Protein AF-A0A920UPG9-F1 (afdb_monomer_lite)

Structure (mmCIF, N/CA/C/O backbone):
data_AF-A0A920UPG9-F1
#
_entry.id   AF-A0A920UPG9-F1
#
loop_
_atom_site.group_PDB
_atom_site.id
_atom_site.type_symbol
_atom_site.label_atom_id
_atom_site.label_alt_id
_atom_site.label_comp_id
_atom_site.label_asym_id
_atom_site.label_entity_id
_atom_site.label_seq_id
_atom_site.pdbx_PDB_ins_code
_atom_site.Cartn_x
_atom_site.Cartn_y
_atom_site.Cartn_z
_atom_site.occupancy
_atom_site.B_iso_or_equiv
_atom_site.auth_seq_id
_atom_site.auth_comp_id
_atom_site.auth_asym_id
_atom_site.auth_atom_id
_atom_site.pdbx_PDB_model_num
ATOM 1 N N . MET A 1 1 ? -15.488 5.443 19.095 1.00 67.06 1 MET A N 1
ATOM 2 C CA . MET A 1 1 ? -15.939 5.144 17.712 1.00 67.06 1 MET A CA 1
ATOM 3 C C . MET A 1 1 ? -15.603 3.713 17.278 1.00 67.06 1 MET A C 1
ATOM 5 O O . MET A 1 1 ? -16.494 3.034 16.787 1.00 67.06 1 MET A O 1
ATOM 9 N N . MET A 1 2 ? -14.382 3.208 17.510 1.00 76.25 2 MET A N 1
ATOM 10 C CA . MET A 1 2 ? -13.981 1.847 17.092 1.00 76.25 2 MET A CA 1
ATOM 11 C C . MET A 1 2 ? -14.755 0.696 17.765 1.00 76.25 2 MET A C 1
ATOM 13 O O . MET A 1 2 ? -14.985 -0.333 17.136 1.00 76.25 2 MET A O 1
ATOM 17 N N . SER A 1 3 ? -15.242 0.883 18.997 1.00 76.38 3 SER A N 1
ATOM 18 C CA . SER A 1 3 ? -16.119 -0.082 19.682 1.00 76.38 3 SER A CA 1
ATOM 19 C C . SER A 1 3 ? -17.433 -0.346 18.929 1.00 76.38 3 SER A C 1
ATOM 21 O O . SER A 1 3 ? -17.934 -1.468 18.928 1.00 76.38 3 SER A O 1
ATOM 23 N N . SER A 1 4 ? -17.966 0.657 18.226 1.00 82.12 4 SER A N 1
ATOM 24 C CA . SER A 1 4 ? -19.154 0.509 17.376 1.00 82.12 4 SER A CA 1
ATOM 25 C C . SER A 1 4 ? -18.835 -0.190 16.051 1.00 82.12 4 SER A C 1
ATOM 27 O O . SER A 1 4 ? -19.643 -0.983 15.575 1.00 82.12 4 SER A O 1
ATOM 29 N N . VAL A 1 5 ? -17.645 0.045 15.484 1.00 84.00 5 VAL A N 1
ATOM 30 C CA . VAL A 1 5 ? -17.182 -0.587 14.232 1.00 84.00 5 VAL A CA 1
ATOM 31 C C . VAL A 1 5 ? -17.018 -2.103 14.395 1.00 84.00 5 VAL A C 1
ATOM 33 O O . VAL A 1 5 ? -17.333 -2.851 13.472 1.00 84.00 5 VAL A O 1
ATOM 36 N N . GLY A 1 6 ? -16.633 -2.579 15.586 1.00 83.88 6 GLY A N 1
ATOM 37 C CA . GLY A 1 6 ? -16.538 -4.014 15.888 1.00 83.88 6 GLY A CA 1
ATOM 38 C C . GLY A 1 6 ? -17.844 -4.788 15.655 1.00 83.88 6 GLY A C 1
ATOM 39 O O . GLY A 1 6 ? -17.812 -5.927 15.190 1.00 83.88 6 GLY A O 1
ATOM 40 N N . LYS A 1 7 ? -19.009 -4.153 15.863 1.00 89.00 7 LYS A N 1
ATOM 41 C CA . LYS A 1 7 ? -20.328 -4.764 15.606 1.00 89.00 7 LYS A CA 1
ATOM 42 C C . LYS A 1 7 ? -20.573 -5.053 14.116 1.00 89.00 7 LYS A C 1
ATOM 44 O O . LYS A 1 7 ? -21.348 -5.947 13.787 1.00 89.00 7 LYS A O 1
ATOM 49 N N . LEU A 1 8 ? -19.891 -4.342 13.215 1.00 89.69 8 LEU A N 1
ATOM 50 C CA . LEU A 1 8 ? -19.985 -4.516 11.759 1.00 89.69 8 LEU A CA 1
ATOM 51 C C . LEU A 1 8 ? -19.007 -5.567 11.207 1.00 89.69 8 LEU A C 1
ATOM 53 O O . LEU A 1 8 ? -18.974 -5.798 9.994 1.00 89.69 8 LEU A O 1
ATOM 57 N N . GLY A 1 9 ? -18.238 -6.241 12.070 1.00 88.56 9 GLY A N 1
ATOM 58 C CA . GLY A 1 9 ? -17.192 -7.187 11.668 1.00 88.56 9 GLY A CA 1
ATOM 59 C C . GLY A 1 9 ? -17.675 -8.301 10.731 1.00 88.56 9 GLY A C 1
ATOM 60 O O . GLY A 1 9 ? -16.965 -8.657 9.792 1.00 88.56 9 GLY A O 1
ATOM 61 N N . ARG A 1 10 ? -18.917 -8.790 10.893 1.00 89.69 10 ARG A N 1
ATOM 62 C CA . ARG A 1 10 ? -19.497 -9.835 10.021 1.00 89.69 10 ARG A CA 1
ATOM 63 C C . ARG A 1 10 ? -19.591 -9.402 8.549 1.00 89.69 10 ARG A C 1
ATOM 65 O O . ARG A 1 10 ? -19.479 -10.247 7.665 1.00 89.69 10 ARG A O 1
ATOM 72 N N . VAL A 1 11 ? -19.794 -8.109 8.288 1.00 92.12 11 VAL A N 1
ATOM 73 C CA . VAL A 1 11 ? -19.935 -7.553 6.932 1.00 92.12 11 VAL A CA 1
ATOM 74 C C . VAL A 1 11 ? -18.595 -7.035 6.420 1.00 92.12 11 VAL A C 1
ATOM 76 O O . VAL A 1 11 ? -18.164 -7.411 5.331 1.00 92.12 11 VAL A O 1
ATOM 79 N N . LEU A 1 12 ? -17.922 -6.195 7.210 1.00 91.12 12 LEU A N 1
ATOM 80 C CA . LEU A 1 12 ? -16.679 -5.541 6.797 1.00 91.12 12 LEU A CA 1
ATOM 81 C C . LEU A 1 12 ? -15.515 -6.529 6.682 1.00 91.12 12 LEU A C 1
ATOM 83 O O . LEU A 1 12 ? -14.724 -6.418 5.749 1.00 91.12 12 LEU A O 1
ATOM 87 N N . GLY A 1 13 ? -15.448 -7.531 7.565 1.00 87.62 13 GLY A N 1
ATOM 88 C CA . GLY A 1 13 ? -14.396 -8.549 7.544 1.00 87.62 13 GLY A CA 1
ATOM 89 C C . GLY A 1 13 ? -14.419 -9.393 6.269 1.00 87.62 13 GLY A C 1
ATOM 90 O O . GLY A 1 13 ? -13.390 -9.551 5.623 1.00 87.62 13 GLY A O 1
ATOM 91 N N . ARG A 1 14 ? -15.602 -9.852 5.833 1.00 90.56 14 ARG A N 1
ATOM 92 C CA . ARG A 1 14 ? -15.750 -10.656 4.600 1.00 90.56 14 ARG A CA 1
ATOM 93 C C . ARG A 1 14 ? -15.355 -9.901 3.331 1.00 90.56 14 ARG A C 1
ATOM 95 O O . ARG A 1 14 ? -14.962 -10.527 2.356 1.00 90.56 14 ARG A O 1
ATOM 102 N N . LYS A 1 15 ? -15.478 -8.571 3.340 1.00 89.62 15 LYS A N 1
ATOM 103 C CA . LYS A 1 15 ? -15.110 -7.699 2.216 1.00 89.62 15 LYS A CA 1
ATOM 104 C C . LYS A 1 15 ? -13.683 -7.148 2.314 1.00 89.62 15 LYS A C 1
ATOM 106 O O . LYS A 1 15 ? -13.283 -6.399 1.432 1.00 89.62 15 LYS A O 1
ATOM 111 N N . GLY A 1 16 ? -12.943 -7.456 3.383 1.00 84.75 16 GLY A N 1
ATOM 112 C CA . GLY A 1 16 ? -11.616 -6.878 3.623 1.00 84.75 16 GLY A CA 1
ATOM 113 C C . GLY A 1 16 ? -11.628 -5.364 3.878 1.00 84.75 16 GLY A C 1
ATOM 114 O O . GLY A 1 16 ? -10.606 -4.713 3.714 1.00 84.75 16 GLY A O 1
ATOM 115 N N . LEU A 1 17 ? -12.772 -4.792 4.273 1.00 86.94 17 LEU A N 1
ATOM 116 C CA . LEU A 1 17 ? -12.959 -3.347 4.487 1.00 86.94 17 LEU A CA 1
ATOM 117 C C . LEU A 1 17 ? -12.839 -2.939 5.962 1.00 86.94 17 LEU A C 1
ATOM 119 O O . LEU A 1 17 ? -13.224 -1.836 6.345 1.00 86.94 17 LEU A O 1
ATOM 123 N N . MET A 1 18 ? -12.383 -3.849 6.820 1.00 89.88 18 MET A N 1
ATOM 124 C CA . MET A 1 18 ? -12.259 -3.576 8.246 1.00 89.88 18 MET A CA 1
ATOM 125 C C . MET A 1 18 ? -11.094 -2.601 8.497 1.00 89.88 18 MET A C 1
ATOM 127 O O . MET A 1 18 ? -9.980 -2.894 8.060 1.00 89.88 18 MET A O 1
ATOM 131 N N . PRO A 1 19 ? -11.309 -1.471 9.202 1.00 87.19 19 PRO A N 1
ATOM 132 C CA . PRO A 1 19 ? -10.227 -0.541 9.512 1.00 87.19 19 PRO A CA 1
ATOM 133 C C . PRO A 1 19 ? -9.154 -1.209 10.376 1.00 87.19 19 PRO A C 1
ATOM 135 O O . PRO A 1 19 ? -9.466 -1.894 11.353 1.00 87.19 19 PRO A O 1
ATOM 138 N N . ASN A 1 20 ? -7.892 -0.988 10.030 1.00 82.69 20 ASN A N 1
ATOM 139 C CA . ASN A 1 20 ? -6.729 -1.589 10.666 1.00 82.69 20 ASN A CA 1
ATOM 140 C C . ASN A 1 20 ? -5.672 -0.506 10.979 1.00 82.69 20 ASN A C 1
ATOM 142 O O . ASN A 1 20 ? -5.202 0.169 10.059 1.00 82.69 20 ASN A O 1
ATOM 146 N N . PRO A 1 21 ? -5.251 -0.343 12.251 1.00 80.38 21 PRO A N 1
ATOM 147 C CA . PRO A 1 21 ? -4.175 0.582 12.615 1.00 80.38 21 PRO A CA 1
ATOM 148 C C . PRO A 1 21 ? -2.857 0.278 11.898 1.00 80.38 21 PRO A C 1
ATOM 150 O O . PRO A 1 21 ? -2.134 1.196 11.523 1.00 80.38 21 PRO A O 1
ATOM 153 N N . LYS A 1 22 ? -2.575 -1.007 11.648 1.00 75.06 22 LYS A N 1
ATOM 154 C CA . LYS A 1 22 ? -1.375 -1.462 10.931 1.00 75.06 22 LYS A CA 1
ATOM 155 C C . LYS A 1 22 ? -1.366 -0.988 9.487 1.00 75.06 22 LYS A C 1
ATOM 157 O O . LYS A 1 22 ? -0.302 -0.674 8.976 1.00 75.06 22 LYS A O 1
ATOM 162 N N . SER A 1 23 ? -2.552 -0.899 8.881 1.00 73.88 23 SER A N 1
ATOM 163 C CA . SER A 1 23 ? -2.702 -0.428 7.509 1.00 73.88 23 SER A CA 1
ATOM 164 C C . SER A 1 23 ? -2.838 1.094 7.395 1.00 73.88 23 SER A C 1
ATOM 166 O O . SER A 1 23 ? -3.207 1.608 6.341 1.00 73.88 23 SER A O 1
ATOM 168 N N . GLY A 1 24 ? -2.640 1.834 8.495 1.00 76.88 24 GLY A N 1
ATOM 169 C CA . GLY A 1 24 ? -2.771 3.293 8.533 1.00 76.88 24 GLY A CA 1
ATOM 170 C C . GLY A 1 24 ? -4.192 3.816 8.286 1.00 76.88 24 GLY A C 1
ATOM 171 O O . GLY A 1 24 ? -4.365 5.003 8.038 1.00 76.88 24 GLY A O 1
ATOM 172 N N . THR A 1 25 ? -5.216 2.957 8.344 1.00 82.44 25 THR A N 1
ATOM 173 C CA . THR A 1 25 ? -6.624 3.347 8.101 1.0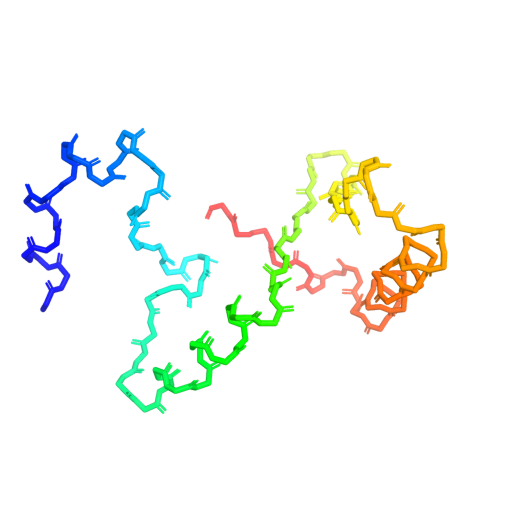0 82.44 25 THR A CA 1
ATOM 174 C C . THR A 1 25 ? -7.355 3.783 9.372 1.00 82.44 25 THR A C 1
ATOM 176 O O . THR A 1 25 ? -8.459 4.320 9.305 1.00 82.44 25 THR A O 1
ATOM 179 N N . VAL A 1 26 ? -6.729 3.586 10.535 1.00 87.69 26 VAL A N 1
ATOM 180 C CA . VAL A 1 26 ? -7.162 4.138 11.822 1.00 87.69 26 VAL A CA 1
ATOM 181 C C . VAL A 1 26 ? -6.160 5.218 12.208 1.00 87.69 26 VAL A C 1
ATOM 183 O O . VAL A 1 26 ? -5.054 4.912 12.650 1.00 87.69 26 VAL A O 1
ATOM 186 N N . VAL A 1 27 ? -6.542 6.475 12.005 1.00 87.31 27 VAL A N 1
ATOM 187 C CA . VAL A 1 27 ? -5.717 7.650 12.306 1.00 87.31 27 VAL A CA 1
ATOM 188 C C . VAL A 1 27 ? -6.408 8.550 13.321 1.00 87.31 27 VAL A C 1
ATOM 190 O O . VAL A 1 27 ? -7.629 8.498 13.484 1.00 87.31 27 VAL A O 1
ATOM 193 N N . ASN A 1 28 ? -5.622 9.385 13.998 1.00 89.19 28 ASN A N 1
ATOM 194 C CA . ASN A 1 28 ? -6.158 10.440 14.850 1.00 89.19 28 ASN A CA 1
ATOM 195 C C . ASN A 1 28 ? -6.919 11.479 14.009 1.00 89.19 28 ASN A C 1
ATOM 197 O O . ASN A 1 28 ? -6.693 11.614 12.802 1.00 89.19 28 ASN A O 1
ATOM 201 N N . GLN A 1 29 ? -7.831 12.205 14.656 1.00 85.19 29 GLN A N 1
ATOM 202 C CA . GLN A 1 29 ? -8.770 13.125 14.004 1.00 85.19 29 GLN A CA 1
ATOM 203 C C . GLN A 1 29 ? -8.071 14.176 13.116 1.00 85.19 29 GLN A C 1
ATOM 205 O O . GLN A 1 29 ? -8.560 14.513 12.041 1.00 85.19 29 GLN A O 1
ATOM 210 N N . ASP A 1 30 ? -6.903 14.648 13.546 1.00 89.38 30 ASP A N 1
ATOM 211 C CA . ASP A 1 30 ? -6.038 15.625 12.878 1.00 89.38 30 ASP A CA 1
ATOM 212 C C . ASP A 1 30 ? -5.407 15.105 11.573 1.00 89.38 30 ASP A C 1
ATOM 214 O O . ASP A 1 30 ? -5.075 15.892 10.688 1.00 89.38 30 ASP A O 1
ATOM 218 N N . ARG A 1 31 ? -5.291 13.781 11.402 1.00 85.56 31 ARG A N 1
ATOM 219 C CA . ARG A 1 31 ? -4.635 13.137 10.247 1.00 85.56 31 ARG A CA 1
ATOM 220 C C . ARG A 1 31 ? -5.601 12.510 9.241 1.00 85.56 31 ARG A C 1
ATOM 222 O O . ARG A 1 31 ? -5.164 11.846 8.304 1.00 85.56 31 ARG A O 1
ATOM 229 N N . ILE A 1 32 ? -6.909 12.719 9.392 1.00 88.50 32 ILE A N 1
ATOM 230 C CA . ILE A 1 32 ? -7.917 12.133 8.490 1.00 88.50 32 ILE A CA 1
ATOM 231 C C . ILE A 1 32 ? -7.730 12.630 7.049 1.00 88.50 32 ILE A C 1
ATOM 233 O O . ILE A 1 32 ? -7.755 11.835 6.112 1.00 88.50 32 ILE A O 1
ATOM 237 N N . SER A 1 33 ? -7.509 13.935 6.860 1.00 88.88 33 SER A N 1
ATOM 238 C CA . SER A 1 33 ? -7.376 14.530 5.521 1.00 88.88 33 SER A CA 1
ATOM 239 C C . SER A 1 33 ? -6.158 13.989 4.762 1.00 88.88 33 SER A C 1
ATOM 241 O O . SER A 1 33 ? -6.269 13.580 3.602 1.00 88.88 33 SER A O 1
ATOM 243 N N . SER A 1 34 ? -5.004 13.910 5.433 1.00 86.31 34 SER A N 1
ATOM 244 C CA . SER A 1 34 ? -3.785 13.348 4.847 1.00 86.31 34 SER A CA 1
ATOM 245 C C . SER A 1 34 ? -3.936 11.858 4.552 1.00 86.31 34 SER A C 1
ATOM 247 O O . SER A 1 34 ? -3.625 11.443 3.439 1.00 86.31 34 SER A O 1
ATOM 249 N N . ALA A 1 35 ? -4.520 11.078 5.466 1.00 83.50 35 ALA A N 1
ATOM 250 C CA . ALA A 1 35 ? -4.768 9.652 5.248 1.00 83.50 35 ALA A CA 1
ATOM 251 C C . ALA A 1 35 ? -5.675 9.385 4.033 1.00 83.50 35 ALA A C 1
ATOM 253 O O . ALA A 1 35 ? -5.409 8.475 3.249 1.00 83.50 35 ALA A O 1
ATOM 254 N N . ILE A 1 36 ? -6.718 10.199 3.824 1.00 86.19 36 ILE A N 1
ATOM 255 C CA . ILE A 1 36 ? -7.581 10.097 2.636 1.00 86.19 36 ILE A CA 1
ATOM 256 C C . ILE A 1 36 ? -6.797 10.433 1.361 1.00 86.19 36 ILE A C 1
ATOM 258 O O . ILE A 1 36 ? -6.945 9.744 0.352 1.00 86.19 36 ILE A O 1
ATOM 262 N N . SER A 1 37 ? -5.976 11.486 1.390 1.00 86.25 37 SER A N 1
ATOM 263 C CA . SER A 1 37 ? -5.150 11.893 0.247 1.00 86.25 37 SER A CA 1
ATOM 264 C C . SER A 1 37 ? -4.141 10.807 -0.136 1.00 86.25 37 SER A C 1
ATOM 266 O O . SER A 1 37 ? -4.063 10.417 -1.299 1.00 86.25 37 SER A O 1
ATOM 268 N N . GLU A 1 38 ? -3.431 10.251 0.845 1.00 81.38 38 GLU A N 1
ATOM 269 C CA . GLU A 1 38 ? -2.473 9.158 0.652 1.00 81.38 38 GLU A CA 1
ATOM 270 C C . GLU A 1 38 ? -3.152 7.882 0.141 1.00 81.38 38 GLU A C 1
ATOM 272 O O . GLU A 1 38 ? -2.660 7.250 -0.793 1.00 81.38 38 GLU A O 1
ATOM 277 N N . ALA A 1 39 ? -4.320 7.531 0.686 1.00 79.06 39 ALA A N 1
ATOM 278 C CA . ALA A 1 39 ? -5.089 6.383 0.215 1.00 79.06 39 ALA A CA 1
ATOM 279 C C . ALA A 1 39 ? -5.531 6.549 -1.249 1.00 79.06 39 ALA A C 1
ATOM 281 O O . ALA A 1 39 ? -5.421 5.609 -2.036 1.00 79.06 39 ALA A O 1
ATOM 282 N N . LYS A 1 40 ? -5.976 7.750 -1.646 1.00 78.62 40 LYS A N 1
ATOM 283 C CA . LYS A 1 40 ? -6.357 8.050 -3.039 1.00 78.62 40 LYS A CA 1
ATOM 284 C C . LYS A 1 40 ? -5.181 7.992 -4.012 1.00 78.62 40 LYS A C 1
ATOM 286 O O . LYS A 1 40 ? -5.391 7.664 -5.174 1.00 78.62 40 LYS A O 1
ATOM 291 N N . LYS A 1 41 ? -3.967 8.289 -3.545 1.00 77.00 41 LYS A N 1
ATOM 292 C CA . LYS A 1 41 ? -2.735 8.210 -4.343 1.00 77.00 41 LYS A CA 1
ATOM 293 C C . LYS A 1 41 ? -2.211 6.781 -4.527 1.00 77.00 41 LYS A C 1
ATOM 295 O O . LYS A 1 41 ? -1.200 6.604 -5.189 1.00 77.00 41 LYS A O 1
ATOM 300 N N . GLY A 1 42 ? -2.891 5.767 -3.983 1.00 69.88 42 GLY A N 1
ATOM 301 C CA . GLY A 1 42 ? -2.512 4.369 -4.186 1.00 69.88 42 GLY A CA 1
ATOM 302 C C . GLY A 1 42 ? -1.379 3.910 -3.272 1.00 69.88 42 GLY A C 1
ATOM 303 O O . GLY A 1 42 ? -0.456 3.245 -3.727 1.00 69.88 42 GLY A O 1
ATOM 304 N N . ARG A 1 43 ? -1.441 4.257 -1.980 1.00 70.56 43 ARG A N 1
ATOM 305 C CA . ARG A 1 43 ? -0.492 3.778 -0.962 1.00 70.56 43 ARG A CA 1
ATOM 306 C C . ARG A 1 43 ? -0.389 2.244 -0.983 1.00 70.56 43 ARG A C 1
ATOM 308 O O . ARG A 1 43 ? -1.375 1.555 -0.725 1.00 70.56 43 ARG A O 1
ATOM 315 N N . VAL A 1 44 ? 0.815 1.732 -1.239 1.00 70.94 44 VAL A N 1
ATOM 316 C CA . VAL A 1 44 ? 1.148 0.301 -1.173 1.00 70.94 44 VAL A CA 1
ATOM 317 C C . VAL A 1 44 ? 1.958 0.039 0.091 1.00 70.94 44 VAL A C 1
ATOM 319 O O . VAL A 1 44 ? 2.925 0.740 0.377 1.00 70.94 44 VAL A O 1
ATOM 322 N N . GLU A 1 45 ? 1.555 -0.968 0.860 1.00 71.94 45 GLU A N 1
ATOM 323 C CA . GLU A 1 45 ? 2.303 -1.434 2.026 1.00 71.94 45 GLU A CA 1
ATOM 324 C C . GLU A 1 45 ? 3.071 -2.703 1.672 1.00 71.94 45 GLU A C 1
ATOM 326 O O . GLU A 1 45 ? 2.508 -3.633 1.094 1.00 71.94 45 GLU A O 1
ATOM 331 N N . TYR A 1 46 ? 4.342 -2.754 2.057 1.00 74.62 46 TYR A N 1
ATOM 332 C CA . TYR A 1 46 ? 5.201 -3.917 1.879 1.00 74.62 46 TYR A CA 1
ATOM 333 C C . TYR A 1 46 ? 5.858 -4.304 3.202 1.00 74.62 4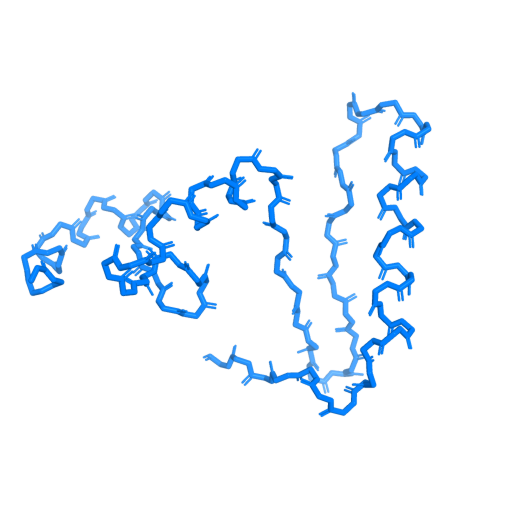6 TYR A C 1
ATOM 335 O O . TYR A 1 46 ? 6.071 -3.473 4.085 1.00 74.62 46 TYR A O 1
ATOM 343 N N . ARG A 1 47 ? 6.117 -5.602 3.365 1.00 73.69 47 ARG A N 1
ATOM 344 C CA . ARG A 1 47 ? 6.743 -6.190 4.554 1.00 73.69 47 ARG A CA 1
ATOM 345 C C . ARG A 1 47 ? 7.768 -7.229 4.114 1.00 73.69 47 ARG A C 1
ATOM 347 O O . ARG A 1 47 ? 7.595 -7.856 3.071 1.00 73.69 47 ARG A O 1
ATOM 354 N N . LEU A 1 48 ? 8.801 -7.402 4.933 1.00 79.75 48 LEU A N 1
ATOM 355 C CA . LEU A 1 48 ? 9.750 -8.502 4.804 1.00 79.75 48 LEU A CA 1
ATOM 356 C C . LEU A 1 48 ? 9.069 -9.808 5.213 1.00 79.75 48 LEU A C 1
ATOM 358 O O . LEU A 1 48 ? 8.397 -9.874 6.249 1.00 79.75 48 LEU A O 1
ATOM 362 N N . ASP A 1 49 ? 9.242 -10.842 4.401 1.00 82.88 49 ASP A N 1
ATOM 363 C CA . ASP A 1 49 ? 8.926 -12.199 4.818 1.00 82.88 49 ASP A CA 1
ATOM 364 C C . ASP A 1 49 ? 10.034 -12.783 5.715 1.00 82.88 49 ASP A C 1
ATOM 366 O O . ASP A 1 49 ? 11.028 -12.134 6.045 1.00 82.88 49 ASP A O 1
ATOM 370 N N . ARG A 1 50 ? 9.856 -14.036 6.144 1.00 82.25 50 ARG A N 1
ATOM 371 C CA . ARG A 1 50 ? 10.814 -14.714 7.034 1.00 82.25 50 ARG A CA 1
ATOM 372 C C . ARG A 1 50 ? 12.175 -14.980 6.385 1.00 82.25 50 ARG A C 1
ATOM 374 O O . ARG A 1 50 ? 13.127 -15.244 7.110 1.00 82.25 50 ARG A O 1
ATOM 381 N N . LEU A 1 51 ? 12.250 -14.955 5.057 1.00 88.69 51 LEU A N 1
ATOM 382 C CA . LEU A 1 51 ? 13.472 -15.154 4.281 1.00 88.69 51 LEU A CA 1
ATOM 383 C C . LEU A 1 51 ? 14.142 -13.820 3.925 1.00 88.69 51 LEU A C 1
ATOM 385 O O . LEU A 1 51 ? 15.172 -13.818 3.258 1.00 88.69 51 LEU A O 1
ATOM 389 N N . GLY A 1 52 ? 13.575 -12.693 4.368 1.00 82.06 52 GLY A N 1
ATOM 390 C CA . GLY A 1 52 ? 14.075 -11.363 4.045 1.00 82.06 52 GLY A CA 1
ATOM 391 C C . GLY A 1 52 ? 13.697 -10.890 2.639 1.00 82.06 52 GLY A C 1
ATOM 392 O O . GLY A 1 52 ? 14.322 -9.966 2.126 1.00 82.06 52 GLY A O 1
ATOM 393 N N . ILE A 1 53 ? 12.686 -11.494 2.008 1.00 84.75 53 ILE A N 1
ATOM 394 C CA . ILE A 1 53 ? 12.196 -11.089 0.688 1.00 84.75 53 ILE A CA 1
ATOM 395 C C . ILE A 1 53 ? 11.058 -10.082 0.862 1.00 84.75 53 ILE A C 1
ATOM 397 O O . ILE A 1 53 ? 10.145 -10.263 1.673 1.00 84.75 53 ILE A O 1
ATOM 401 N N . VAL A 1 54 ? 11.114 -9.008 0.077 1.00 84.94 54 VAL A N 1
ATOM 402 C CA . VAL A 1 54 ? 10.077 -7.977 0.018 1.00 84.94 54 VAL A CA 1
ATOM 403 C C . VAL A 1 54 ? 9.173 -8.247 -1.182 1.00 84.94 54 VAL A C 1
ATOM 405 O O . VAL A 1 54 ? 9.625 -8.262 -2.323 1.00 84.94 54 VAL A O 1
ATOM 408 N N . HIS A 1 55 ? 7.880 -8.439 -0.922 1.00 84.06 55 HIS A N 1
ATOM 409 C CA . HIS A 1 55 ? 6.868 -8.666 -1.958 1.00 84.06 55 HIS A CA 1
ATOM 410 C C . HIS A 1 55 ? 6.061 -7.384 -2.181 1.00 84.06 55 HIS A C 1
ATOM 412 O O . HIS A 1 55 ? 5.373 -6.927 -1.266 1.00 84.06 55 HIS A O 1
ATOM 418 N N . VAL A 1 56 ? 6.126 -6.808 -3.387 1.00 85.19 56 VAL A N 1
ATOM 419 C CA . VAL A 1 56 ? 5.401 -5.574 -3.749 1.00 85.19 56 VAL A CA 1
ATOM 420 C C . VAL A 1 56 ? 4.756 -5.727 -5.118 1.00 85.19 56 VAL A C 1
ATOM 422 O O . VAL A 1 56 ? 5.420 -6.075 -6.090 1.00 85.19 56 VAL A O 1
ATOM 425 N N . ALA A 1 57 ? 3.461 -5.429 -5.210 1.00 85.94 57 ALA A N 1
ATOM 426 C CA . ALA A 1 57 ? 2.785 -5.304 -6.494 1.00 85.94 57 ALA A CA 1
ATOM 427 C C . ALA A 1 57 ? 2.964 -3.875 -7.032 1.00 85.94 57 ALA A C 1
ATOM 429 O O . ALA A 1 57 ? 2.487 -2.924 -6.418 1.00 85.94 57 ALA A O 1
ATOM 430 N N . ILE A 1 58 ? 3.617 -3.734 -8.188 1.00 85.50 58 ILE A N 1
ATOM 431 C CA . ILE A 1 58 ? 3.875 -2.435 -8.841 1.00 85.50 58 ILE A CA 1
ATOM 432 C C . ILE A 1 58 ? 2.773 -2.011 -9.828 1.00 85.50 58 ILE A C 1
ATOM 434 O O . ILE A 1 58 ? 2.799 -0.908 -10.364 1.00 85.50 58 ILE A O 1
ATOM 438 N N . GLY A 1 59 ? 1.788 -2.872 -10.096 1.00 88.06 59 GLY A N 1
ATOM 439 C CA . GLY A 1 59 ? 0.692 -2.569 -11.015 1.00 88.06 59 GLY A CA 1
ATOM 440 C C . GLY A 1 59 ? -0.059 -3.808 -11.491 1.00 88.06 59 GLY A C 1
ATOM 441 O O . GLY A 1 59 ? 0.118 -4.907 -10.967 1.00 88.06 59 GLY A O 1
ATOM 442 N N . LYS A 1 60 ? -0.922 -3.620 -12.493 1.00 88.12 60 LYS A N 1
ATOM 443 C CA . LYS A 1 60 ? -1.619 -4.704 -13.204 1.00 88.12 60 LYS A CA 1
ATOM 444 C C . LYS A 1 60 ? -1.046 -4.850 -14.609 1.00 88.12 60 LYS A C 1
ATOM 446 O O . LYS A 1 60 ? -0.582 -3.873 -15.180 1.00 88.12 60 LYS A O 1
ATOM 451 N N . ALA A 1 61 ? -1.211 -6.028 -15.209 1.00 91.12 61 ALA A N 1
ATOM 452 C CA . ALA A 1 61 ? -0.832 -6.271 -16.605 1.00 91.12 61 ALA A CA 1
ATOM 453 C C . ALA A 1 61 ? -1.529 -5.330 -17.612 1.00 91.12 61 ALA A C 1
ATOM 455 O O . ALA A 1 61 ? -1.057 -5.159 -18.725 1.00 91.12 61 ALA A O 1
ATOM 456 N N . SER A 1 62 ? -2.646 -4.706 -17.226 1.00 93.19 62 SER A N 1
ATOM 457 C CA . SER A 1 62 ? -3.358 -3.721 -18.044 1.00 93.19 62 SER A CA 1
ATOM 458 C C . SER A 1 62 ? -2.743 -2.313 -18.015 1.00 93.19 62 SER A C 1
ATOM 460 O O . SER A 1 62 ? -3.322 -1.396 -18.594 1.00 93.19 62 SER A O 1
ATOM 462 N N . PHE A 1 63 ? -1.666 -2.087 -17.261 1.00 90.38 63 PHE A N 1
ATOM 463 C CA . PHE A 1 63 ? -0.999 -0.786 -17.196 1.00 90.38 63 PHE A CA 1
ATOM 464 C C . PHE A 1 63 ? -0.077 -0.61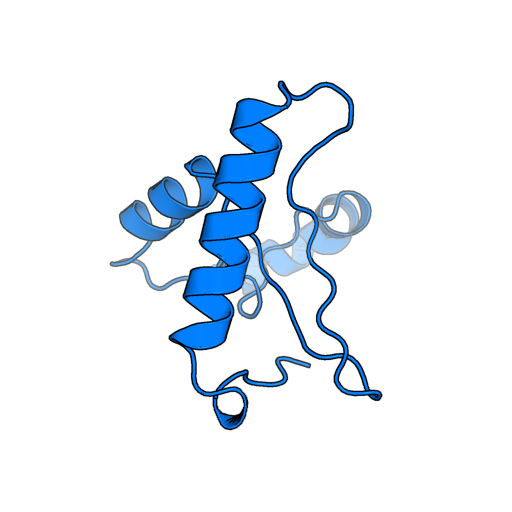4 -18.404 1.00 90.38 63 PHE A C 1
ATOM 466 O O . PHE A 1 63 ? 0.386 -1.589 -18.989 1.00 90.38 63 PHE A O 1
ATOM 473 N N . LYS A 1 64 ? 0.193 0.641 -18.773 1.00 94.06 64 LYS A N 1
ATOM 474 C CA . LYS A 1 64 ? 1.231 0.947 -19.761 1.00 94.06 64 LYS A CA 1
ATOM 475 C C . LYS A 1 64 ? 2.606 0.594 -19.196 1.00 94.06 64 LYS A C 1
ATOM 477 O O . LYS A 1 64 ? 2.812 0.699 -17.988 1.00 94.06 64 LYS A O 1
ATOM 482 N N . GLU A 1 65 ? 3.529 0.229 -20.077 1.00 94.00 65 GLU A N 1
ATOM 483 C CA . GLU A 1 65 ? 4.898 -0.150 -19.714 1.00 94.00 65 GLU A CA 1
ATOM 484 C C . GLU A 1 65 ? 5.625 0.966 -18.951 1.00 94.00 65 GLU A C 1
ATOM 486 O O . GLU A 1 65 ? 6.156 0.710 -17.873 1.00 94.00 65 GLU A O 1
ATOM 491 N N . ASP A 1 66 ? 5.519 2.215 -19.416 1.00 93.50 66 ASP A N 1
ATOM 492 C CA . ASP A 1 66 ? 6.123 3.380 -18.751 1.00 93.50 66 ASP A CA 1
ATOM 493 C C . ASP A 1 66 ? 5.654 3.537 -17.297 1.00 93.50 66 ASP A C 1
ATOM 495 O O . ASP A 1 66 ? 6.457 3.774 -16.400 1.00 93.50 66 ASP A O 1
ATO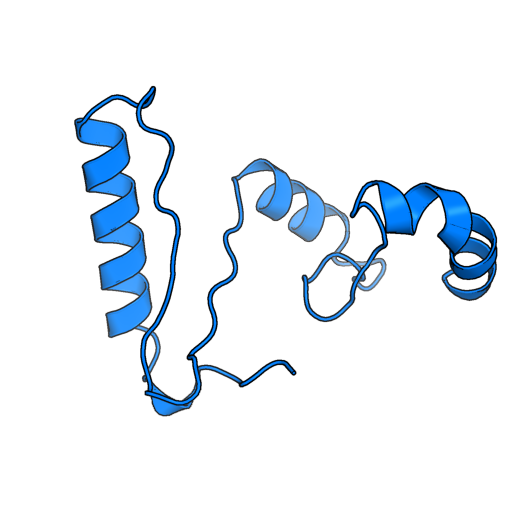M 499 N N . ASN A 1 67 ? 4.358 3.323 -17.039 1.00 89.12 67 ASN A N 1
ATOM 500 C CA . ASN A 1 67 ? 3.801 3.417 -15.688 1.00 89.12 67 ASN A CA 1
ATOM 501 C C . ASN A 1 67 ? 4.326 2.294 -14.779 1.00 89.12 67 ASN A C 1
ATOM 503 O O . ASN A 1 67 ? 4.489 2.490 -13.577 1.00 89.12 67 ASN A O 1
ATOM 507 N N . LEU A 1 68 ? 4.546 1.094 -15.328 1.00 88.62 68 LEU A N 1
ATOM 508 C CA . LEU A 1 68 ? 5.127 -0.016 -14.572 1.00 88.62 68 LEU A CA 1
ATOM 509 C C . LEU A 1 68 ? 6.596 0.261 -14.246 1.00 88.62 68 LEU A C 1
ATOM 511 O O . LEU A 1 68 ? 7.024 -0.028 -13.129 1.00 88.62 68 LEU A O 1
ATOM 515 N N .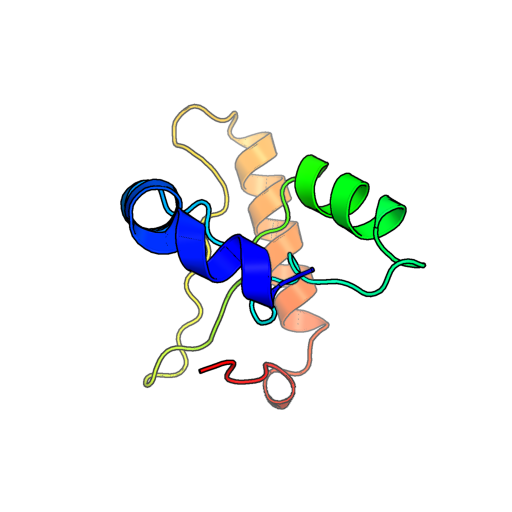 LEU A 1 69 ? 7.337 0.849 -15.188 1.00 92.31 69 LEU A N 1
ATOM 516 C CA . LEU A 1 69 ? 8.727 1.239 -14.987 1.00 92.31 69 LEU A CA 1
ATOM 517 C C . LEU A 1 69 ? 8.850 2.341 -13.926 1.00 92.31 69 LEU A C 1
ATOM 519 O O . LEU A 1 69 ? 9.651 2.203 -13.005 1.00 92.31 69 LEU A O 1
ATOM 523 N N . GLU A 1 70 ? 8.020 3.382 -13.998 1.00 91.44 70 GLU A N 1
ATOM 524 C CA . GLU A 1 70 ? 7.982 4.466 -13.008 1.00 91.44 70 GLU A CA 1
ATOM 525 C C . GLU A 1 70 ? 7.671 3.928 -11.602 1.00 91.44 70 GLU A C 1
ATOM 527 O O . GLU A 1 70 ? 8.388 4.220 -10.644 1.00 91.44 70 GLU A O 1
ATOM 532 N N . ASN A 1 71 ? 6.665 3.054 -11.482 1.00 88.62 71 ASN A N 1
ATOM 533 C CA . ASN A 1 71 ? 6.327 2.421 -10.207 1.00 88.62 71 ASN A CA 1
ATOM 534 C C . ASN A 1 71 ? 7.459 1.528 -9.680 1.00 88.62 71 ASN A C 1
ATOM 536 O O . ASN A 1 71 ? 7.696 1.485 -8.473 1.00 88.62 71 ASN A O 1
ATOM 540 N N . PHE A 1 72 ? 8.152 0.802 -10.561 1.00 88.25 72 PHE A N 1
ATOM 541 C CA . PHE A 1 72 ? 9.295 -0.024 -10.181 1.00 88.25 72 PHE A CA 1
ATOM 542 C C . PHE A 1 72 ? 10.443 0.825 -9.629 1.00 88.25 72 PHE A C 1
ATOM 544 O O . PHE A 1 72 ? 10.943 0.530 -8.543 1.00 88.25 72 PHE A O 1
ATOM 551 N N . VAL A 1 73 ? 10.817 1.898 -10.333 1.00 89.88 73 VAL A N 1
ATOM 552 C CA . VAL A 1 73 ? 11.868 2.827 -9.895 1.00 89.88 73 VAL A CA 1
ATOM 553 C C . VAL A 1 73 ? 11.511 3.431 -8.539 1.00 89.88 73 VAL A C 1
ATOM 555 O O . VAL A 1 73 ? 12.319 3.344 -7.618 1.00 89.88 73 VAL A O 1
ATOM 558 N N . ALA A 1 74 ? 10.278 3.915 -8.366 1.00 86.06 74 ALA A N 1
ATOM 559 C CA . ALA A 1 74 ? 9.821 4.486 -7.100 1.00 86.06 74 ALA A CA 1
ATOM 560 C C . ALA A 1 74 ? 9.925 3.497 -5.922 1.00 86.06 74 ALA A C 1
ATOM 562 O O . ALA A 1 74 ? 10.291 3.884 -4.810 1.00 86.06 74 ALA A O 1
ATOM 563 N N . VAL A 1 75 ? 9.627 2.210 -6.142 1.00 84.94 75 VAL A N 1
ATOM 564 C CA . VAL A 1 75 ? 9.779 1.172 -5.107 1.00 84.94 75 VAL A CA 1
ATOM 565 C C . VAL A 1 75 ? 11.251 0.932 -4.777 1.00 84.94 75 VAL A C 1
ATOM 567 O O . VAL A 1 75 ? 11.601 0.867 -3.600 1.00 84.94 75 VAL A O 1
ATOM 570 N N . VAL A 1 76 ? 12.117 0.812 -5.786 1.00 86.38 76 VAL A N 1
ATOM 571 C CA . VAL A 1 76 ? 13.555 0.570 -5.588 1.00 86.38 76 VAL A CA 1
ATOM 572 C C . VAL A 1 76 ? 14.220 1.748 -4.881 1.00 86.38 76 VAL A C 1
ATOM 574 O O . VAL A 1 76 ? 14.931 1.534 -3.902 1.00 86.38 76 VAL A O 1
ATOM 577 N N . GLU A 1 77 ? 13.955 2.980 -5.315 1.00 86.25 77 GLU A N 1
ATOM 578 C CA . GLU A 1 77 ? 14.456 4.191 -4.658 1.00 86.25 77 GLU A CA 1
ATOM 579 C C . GLU A 1 77 ? 14.037 4.222 -3.191 1.00 86.25 77 GLU A C 1
ATOM 581 O O . GLU A 1 77 ? 14.872 4.402 -2.304 1.00 86.25 77 GLU A O 1
ATOM 586 N N . ARG A 1 78 ? 12.763 3.929 -2.908 1.00 82.88 78 ARG A N 1
ATOM 587 C CA . ARG A 1 78 ? 12.271 3.916 -1.533 1.00 82.88 78 ARG A CA 1
ATOM 588 C C . ARG A 1 78 ? 12.925 2.835 -0.672 1.00 82.88 78 ARG A C 1
ATOM 590 O O . ARG A 1 78 ? 13.159 3.077 0.512 1.00 82.88 78 ARG A O 1
ATOM 597 N N . LEU A 1 79 ? 13.221 1.668 -1.243 1.00 81.88 79 LEU A N 1
ATOM 598 C CA . LEU A 1 79 ? 13.936 0.584 -0.562 1.00 81.88 79 LEU A CA 1
ATOM 599 C C . LEU A 1 79 ? 15.414 0.906 -0.315 1.00 81.88 79 LEU A C 1
ATOM 601 O O . LEU A 1 79 ? 15.971 0.420 0.663 1.00 81.88 79 LEU A O 1
ATOM 605 N N . LEU A 1 80 ? 16.045 1.704 -1.177 1.00 82.12 80 LEU A N 1
ATOM 606 C CA . LEU A 1 80 ? 17.424 2.160 -0.992 1.00 82.12 80 LEU A CA 1
ATOM 607 C C . LEU A 1 80 ? 17.516 3.294 0.040 1.00 82.12 80 LEU A C 1
ATOM 609 O O . LEU A 1 80 ? 18.460 3.332 0.825 1.00 82.12 80 LEU A O 1
ATOM 613 N N . GLU A 1 81 ? 16.535 4.201 0.064 1.00 79.31 81 GLU A N 1
ATOM 614 C CA . GLU A 1 81 ? 16.445 5.285 1.051 1.00 79.31 81 GLU A CA 1
ATOM 615 C C . GLU A 1 81 ? 16.098 4.787 2.458 1.00 79.31 81 GLU A C 1
ATOM 617 O O . GLU A 1 81 ? 16.604 5.309 3.454 1.00 79.31 81 GLU A O 1
ATOM 622 N N . GLN A 1 82 ? 15.188 3.814 2.564 1.00 68.69 82 GLN A N 1
ATOM 623 C CA . GLN A 1 82 ? 14.857 3.200 3.842 1.00 68.69 82 GLN A CA 1
ATOM 624 C C . GLN A 1 82 ? 15.932 2.180 4.197 1.00 68.69 82 GLN A C 1
ATOM 626 O O . GLN A 1 82 ? 16.000 1.106 3.612 1.00 68.69 82 GLN A O 1
ATOM 631 N N . ASN A 1 83 ? 16.748 2.501 5.201 1.00 58.91 83 ASN A N 1
ATOM 632 C CA . ASN A 1 83 ? 17.704 1.561 5.770 1.00 58.91 83 ASN A CA 1
ATOM 633 C C . ASN A 1 83 ? 16.983 0.231 6.075 1.00 58.91 83 ASN A C 1
ATOM 635 O O . ASN A 1 83 ? 15.997 0.229 6.815 1.00 58.91 83 ASN A O 1
ATOM 639 N N . LEU A 1 84 ? 17.429 -0.892 5.492 1.00 54.78 84 LEU A N 1
ATOM 640 C CA . LEU A 1 84 ? 16.678 -2.164 5.508 1.00 54.78 84 LEU A CA 1
ATOM 641 C C . LEU A 1 84 ? 16.330 -2.663 6.925 1.00 54.78 84 LEU A C 1
ATOM 643 O O . LEU A 1 84 ? 15.393 -3.442 7.090 1.00 54.78 84 LEU A O 1
ATOM 647 N N . MET A 1 85 ? 17.054 -2.202 7.950 1.00 51.44 85 MET A N 1
ATOM 648 C CA . MET A 1 85 ? 16.803 -2.530 9.357 1.00 51.44 85 MET A CA 1
ATOM 649 C C . MET A 1 85 ? 15.628 -1.764 9.996 1.00 51.44 85 MET A C 1
ATOM 651 O O . MET A 1 85 ? 15.120 -2.204 11.026 1.00 51.44 85 MET A O 1
ATOM 655 N N . ASP A 1 86 ? 15.155 -0.670 9.391 1.00 51.16 86 ASP A N 1
ATOM 656 C CA . ASP A 1 86 ? 14.021 0.132 9.884 1.00 51.16 86 ASP A CA 1
ATOM 657 C C . ASP A 1 86 ? 12.660 -0.323 9.323 1.00 51.16 86 ASP A C 1
ATOM 659 O O . ASP A 1 86 ? 11.607 0.206 9.705 1.00 51.16 86 ASP A O 1
ATOM 663 N N . LEU A 1 87 ? 12.649 -1.337 8.448 1.00 46.81 87 LEU A N 1
ATOM 664 C CA . LEU A 1 87 ? 11.432 -1.977 7.952 1.00 46.81 87 LEU A CA 1
ATOM 665 C C . LEU A 1 87 ? 10.770 -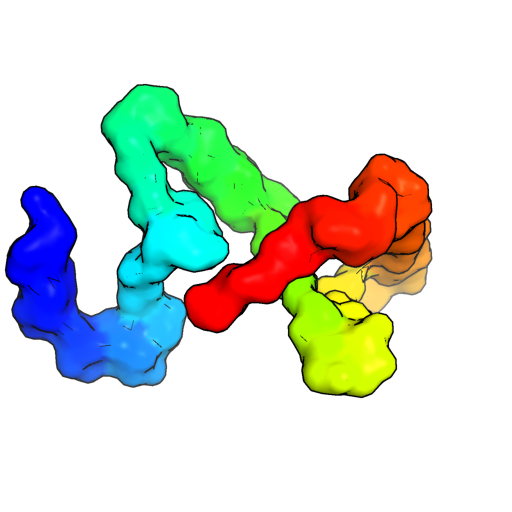2.770 9.082 1.00 46.81 87 LEU A C 1
ATOM 667 O O . LEU A 1 87 ? 10.975 -3.971 9.258 1.00 46.81 87 LEU A O 1
ATOM 671 N N . LYS A 1 88 ? 9.964 -2.068 9.884 1.00 36.53 88 LYS A N 1
ATOM 672 C CA . LYS A 1 88 ? 9.220 -2.655 10.997 1.00 36.53 88 LYS A CA 1
ATOM 673 C C . LYS A 1 88 ? 8.373 -3.821 10.501 1.00 36.53 88 LYS A C 1
ATOM 675 O O . LYS A 1 88 ? 7.439 -3.656 9.715 1.00 36.53 88 LYS A O 1
ATOM 680 N N . VAL A 1 89 ? 8.668 -4.994 11.055 1.00 33.91 89 VAL A N 1
ATOM 681 C CA . VAL A 1 89 ? 7.792 -6.163 11.088 1.00 33.91 89 VAL A CA 1
ATOM 682 C C . VAL A 1 89 ? 6.508 -5.748 11.800 1.00 33.91 89 VAL A C 1
ATOM 684 O O . VAL A 1 89 ? 6.380 -5.847 13.018 1.00 33.91 89 VAL A O 1
ATOM 687 N N . ILE A 1 90 ? 5.546 -5.227 11.046 1.00 33.03 90 ILE A N 1
ATOM 688 C CA . ILE A 1 90 ? 4.189 -5.084 11.546 1.00 33.03 90 ILE A CA 1
ATOM 689 C C . ILE A 1 90 ? 3.565 -6.472 11.406 1.00 33.03 90 ILE A C 1
ATOM 691 O O . ILE A 1 90 ? 3.005 -6.792 10.360 1.00 33.03 90 ILE A O 1
ATOM 695 N N . MET A 1 91 ? 3.733 -7.333 12.417 1.00 36.00 91 MET A N 1
ATOM 696 C CA . MET A 1 91 ? 2.794 -8.444 12.650 1.00 36.00 91 MET A CA 1
ATOM 697 C C . MET A 1 91 ? 1.405 -7.857 12.744 1.00 36.00 91 MET A C 1
ATOM 699 O O . MET A 1 91 ? 1.299 -6.781 13.365 1.00 36.00 91 MET A O 1
#

Radius of gyration: 16.06 Å; chains: 1; bounding box: 38×31×39 Å

Sequence (91 aa):
MMSSVGKLGRVLGRKGLMPNPKSGTVVNQDRISSAISEAKKGRVEYRLDRLGIVHVAIGKASFKEDNLLENFVAVVERLLEQNLMDLKVIM

pLDDT: mean 80.41, std 13.57, range [33.03, 94.06]

Secondary structure (DSSP, 8-state):
-HHHHGGGHHHHTTTT----GGGT-S--GGGHHHHHHHHHTT-----B-TTSPBP-----TTS-HHHHHHHHHHHHHHHHHS-GGG-----

Foldseek 3Di:
DVVVLVVCCVPCVVVVNRQDVLVVSDDDPVCPVVSVVCVVVPDWDWAQDPVRDIDTDQDDPPDDPVSSVVSVVVVVVVCVVPDSVPRDPPD